Protein AF-A0A529GCJ4-F1 (afdb_monomer_lite)

Sequence (183 aa):
LLAVYTTIVRAVPELVLILLLYYAGTDLINQVLTAMGYQRVDISGLAAGIFVLGFVQGAYSTEVIRGAILSIPQGQIEAARAYGMPPSLLLRRITLPAMLPFAIPGLANLWLIATKDTALLAVVGFFELTLATRQAAGVTKAYLTFYVAAGALYLLLSLFSNLIIGRVEVWSRRGMPSVKEAR

Secondary structure (DSSP, 8-state):
-HHHHHHHHHHS-HHHHHHHHHHHHHHHHHHHHHHTTPPP----HHHHHHHHHHHHHHHHHHHHHHHHHHTS-HHHHHHHHHTT--HHHHIIIIIHHHHHHHHHHHHHHHHHHHHHHGGGGGGGT--SHHHHHHHHHHHH--HHHHHHHHHHHHHHHHHHHHHHHHHHHHHHGGGSPPGGG--

Foldseek 3Di:
DLVVLLVVLVVDDLLVQLVCCLVVVLVVVQVVCVVVVHHRDDDDLVNSLCVSLCSSLVSQLVVLLVVLLVPADVVQVVVCVVVVHDPVRCCVPPRVLSSCLSSLVSVLVSVLVSLVCSLSSVVVVDDDLNVVLVVVCVVVVVNVVSVVVSVVVSVVVNVVSVVVSVVSSVVSCPPPPDPVVVD

Radius of gyration: 21.59 Å; chains: 1; bounding box: 55×38×61 Å

pLDDT: mean 90.15, std 9.26, range [38.31, 97.25]

Structure (mmCIF, N/CA/C/O backbone):
data_AF-A0A529GCJ4-F1
#
_entry.id   AF-A0A529GCJ4-F1
#
loop_
_atom_site.group_PDB
_atom_site.id
_atom_site.type_symbol
_atom_site.label_atom_id
_atom_site.label_alt_id
_atom_site.label_comp_id
_atom_site.label_asym_id
_atom_site.label_entity_id
_atom_site.label_seq_id
_atom_site.pdbx_PDB_ins_code
_atom_site.Cartn_x
_atom_site.Cartn_y
_atom_site.Cartn_z
_atom_site.occupancy
_atom_site.B_iso_or_equiv
_atom_site.auth_seq_id
_atom_site.auth_comp_id
_atom_site.auth_asym_id
_atom_site.auth_atom_id
_atom_site.pdbx_PDB_model_num
ATOM 1 N N . LEU A 1 1 ? -10.246 -17.327 5.136 1.00 73.38 1 LEU A N 1
ATOM 2 C CA . LEU A 1 1 ? -9.950 -16.746 3.804 1.00 73.38 1 LEU A CA 1
ATOM 3 C C . LEU A 1 1 ? -9.063 -15.505 3.909 1.00 73.38 1 LEU A C 1
ATOM 5 O O . LEU A 1 1 ? -7.927 -15.594 3.476 1.00 73.38 1 LEU A O 1
ATOM 9 N N . LEU A 1 2 ? -9.495 -14.410 4.555 1.00 81.94 2 LEU A N 1
ATOM 10 C CA . LEU A 1 2 ? -8.675 -13.186 4.678 1.00 81.94 2 LEU A CA 1
ATOM 11 C C . LEU A 1 2 ? -7.325 -13.397 5.383 1.00 81.94 2 LEU A C 1
ATOM 13 O O . LEU A 1 2 ? -6.312 -12.955 4.866 1.00 81.94 2 LEU A O 1
ATOM 17 N N . ALA A 1 3 ? -7.291 -14.129 6.503 1.00 87.06 3 ALA A N 1
ATOM 18 C CA . ALA A 1 3 ? -6.032 -14.435 7.194 1.00 87.06 3 ALA A CA 1
ATOM 19 C C . ALA A 1 3 ? -5.079 -15.285 6.337 1.00 87.06 3 ALA A C 1
ATOM 21 O O . ALA A 1 3 ? -3.880 -15.065 6.337 1.00 87.06 3 ALA A O 1
ATOM 22 N N . VAL A 1 4 ? -5.615 -16.232 5.560 1.00 90.00 4 VAL A N 1
ATOM 23 C CA . VAL A 1 4 ? -4.807 -17.055 4.645 1.00 90.00 4 VAL A CA 1
ATOM 24 C C . VAL A 1 4 ? -4.198 -16.176 3.553 1.00 90.00 4 VAL A C 1
ATOM 26 O O . VAL A 1 4 ? -3.004 -16.259 3.294 1.00 90.00 4 VAL A O 1
ATOM 29 N N . TYR A 1 5 ? -5.001 -15.285 2.969 1.00 90.62 5 TYR A N 1
ATOM 30 C CA . TYR A 1 5 ? -4.545 -14.297 1.996 1.00 90.62 5 TYR A CA 1
ATOM 31 C C . TYR A 1 5 ? -3.436 -13.393 2.557 1.00 90.62 5 TYR A C 1
ATOM 33 O O . TYR A 1 5 ? -2.366 -13.312 1.954 1.00 90.62 5 TYR A O 1
ATOM 41 N N . THR A 1 6 ? -3.641 -12.767 3.723 1.00 92.12 6 THR A N 1
ATOM 42 C CA . THR A 1 6 ? -2.635 -11.865 4.303 1.00 92.12 6 THR A CA 1
ATOM 43 C C . THR A 1 6 ? -1.368 -12.605 4.716 1.00 92.12 6 THR A C 1
ATOM 45 O O . THR A 1 6 ? -0.273 -12.084 4.512 1.00 92.12 6 THR A O 1
ATOM 48 N N . THR A 1 7 ? -1.479 -13.829 5.240 1.00 91.62 7 THR A N 1
ATOM 49 C CA . THR A 1 7 ? -0.317 -14.659 5.581 1.00 91.62 7 THR A CA 1
ATOM 50 C C . THR A 1 7 ? 0.489 -15.045 4.347 1.00 91.62 7 THR A C 1
ATOM 52 O O . THR A 1 7 ? 1.703 -14.878 4.363 1.00 91.62 7 THR A O 1
ATOM 55 N N . ILE A 1 8 ? -0.155 -15.520 3.276 1.00 92.94 8 ILE A N 1
ATOM 56 C CA . ILE A 1 8 ? 0.552 -15.936 2.056 1.00 92.94 8 ILE A CA 1
ATOM 57 C C . ILE A 1 8 ? 1.267 -14.744 1.422 1.00 92.94 8 ILE A C 1
ATOM 59 O O . ILE A 1 8 ? 2.468 -14.820 1.174 1.00 92.94 8 ILE A O 1
ATOM 63 N N . VAL A 1 9 ? 0.556 -13.634 1.207 1.00 93.25 9 VAL A N 1
ATOM 64 C CA . VAL A 1 9 ? 1.125 -12.452 0.540 1.00 93.25 9 VAL A CA 1
ATOM 65 C C . VAL A 1 9 ? 2.333 -11.909 1.299 1.00 93.25 9 VAL A C 1
ATOM 67 O O . VAL A 1 9 ? 3.327 -11.555 0.681 1.00 93.25 9 VAL A O 1
ATOM 70 N N . ARG A 1 10 ? 2.281 -11.896 2.635 1.00 90.06 10 ARG A N 1
ATOM 71 C CA . ARG A 1 10 ? 3.380 -11.393 3.473 1.00 90.06 10 ARG A CA 1
ATOM 72 C C . ARG A 1 10 ? 4.531 -12.388 3.653 1.00 90.06 10 ARG A C 1
ATOM 74 O O . ARG A 1 10 ? 5.600 -11.977 4.096 1.00 90.06 10 ARG A O 1
ATOM 81 N N . ALA A 1 11 ? 4.308 -13.675 3.387 1.00 93.12 11 ALA A N 1
ATOM 82 C CA . ALA A 1 11 ? 5.321 -14.724 3.519 1.00 93.12 11 ALA A CA 1
ATOM 83 C C . ALA A 1 11 ? 6.141 -14.922 2.236 1.00 93.12 11 ALA A C 1
ATOM 85 O O . ALA A 1 11 ? 7.282 -15.378 2.300 1.00 93.12 11 ALA A O 1
ATOM 86 N N . VAL A 1 12 ? 5.565 -14.603 1.076 1.00 94.31 12 VAL A N 1
ATOM 87 C CA . VAL A 1 12 ? 6.232 -14.730 -0.223 1.00 94.31 12 VAL A CA 1
ATOM 88 C C . VAL A 1 12 ? 7.049 -13.463 -0.512 1.00 94.31 12 VAL A C 1
ATOM 90 O O . VAL A 1 12 ? 6.553 -12.362 -0.280 1.00 94.31 12 VAL A O 1
ATOM 93 N N . PRO A 1 13 ? 8.279 -13.576 -1.051 1.00 94.12 13 PRO A N 1
ATOM 94 C CA . PRO A 1 13 ? 9.040 -12.412 -1.491 1.00 94.12 13 PRO A CA 1
ATOM 95 C C . PRO A 1 13 ? 8.263 -11.574 -2.508 1.00 94.12 13 PRO A C 1
ATOM 97 O O . PRO A 1 13 ? 7.749 -12.099 -3.496 1.00 94.12 13 PRO A O 1
ATOM 100 N N . GLU A 1 14 ? 8.236 -10.261 -2.299 1.00 91.81 14 GLU A N 1
ATOM 101 C CA . GLU A 1 14 ? 7.376 -9.356 -3.064 1.00 91.81 14 GLU A CA 1
ATOM 102 C C . GLU A 1 14 ? 7.666 -9.379 -4.565 1.00 91.81 14 GLU A C 1
ATOM 104 O O . GLU A 1 14 ? 6.743 -9.503 -5.363 1.00 91.81 14 GLU A O 1
ATOM 109 N N . LEU A 1 15 ? 8.942 -9.386 -4.965 1.00 92.62 15 LEU A N 1
ATOM 110 C CA . LEU A 1 15 ? 9.312 -9.510 -6.376 1.00 92.62 15 LEU A CA 1
ATOM 111 C C . LEU A 1 15 ? 8.751 -10.795 -7.006 1.00 92.62 15 LEU A C 1
ATOM 113 O O . LEU A 1 15 ? 8.215 -10.754 -8.108 1.00 92.62 15 LEU A O 1
ATOM 117 N N . VAL A 1 16 ? 8.846 -11.935 -6.311 1.00 93.56 16 VAL A N 1
ATOM 118 C CA . VAL A 1 16 ? 8.326 -13.219 -6.814 1.00 93.56 16 VAL A CA 1
ATOM 119 C C . VAL A 1 16 ? 6.813 -13.144 -6.978 1.00 93.56 16 VAL A C 1
ATOM 121 O O . VAL A 1 16 ? 6.279 -13.580 -7.997 1.00 93.56 16 VAL A O 1
ATOM 124 N N . LEU A 1 17 ? 6.130 -12.552 -5.999 1.00 92.88 17 LEU A N 1
ATOM 125 C CA . LEU A 1 17 ? 4.687 -12.380 -6.030 1.00 92.88 17 LEU A CA 1
ATOM 126 C C . LEU A 1 17 ? 4.252 -11.447 -7.168 1.00 92.88 17 LEU A C 1
ATOM 128 O O . LEU A 1 17 ? 3.295 -11.762 -7.870 1.00 92.88 17 LEU A O 1
ATOM 132 N N . ILE A 1 18 ? 4.983 -10.355 -7.403 1.00 92.06 18 ILE A N 1
ATOM 133 C CA . ILE A 1 18 ? 4.746 -9.430 -8.516 1.00 92.06 18 ILE A CA 1
ATOM 134 C C . ILE A 1 18 ? 4.873 -10.154 -9.857 1.00 92.06 18 ILE A C 1
ATOM 136 O O . ILE A 1 18 ? 3.971 -10.053 -10.685 1.00 92.06 18 ILE A O 1
ATOM 140 N N . LEU A 1 19 ? 5.955 -10.912 -10.067 1.00 91.88 19 LEU A N 1
ATOM 141 C CA . LEU A 1 19 ? 6.158 -11.667 -11.307 1.00 91.88 19 LEU A CA 1
ATOM 142 C C . LEU A 1 19 ? 5.047 -12.701 -11.517 1.00 91.88 19 LEU A C 1
ATOM 144 O O . LEU A 1 19 ? 4.491 -12.797 -12.611 1.00 91.88 19 LEU A O 1
ATOM 148 N N . LEU A 1 20 ? 4.694 -13.446 -10.466 1.00 92.75 20 LEU A N 1
ATOM 149 C CA . LEU A 1 20 ? 3.639 -14.452 -10.527 1.00 92.75 20 LEU A CA 1
ATOM 150 C C . LEU A 1 20 ? 2.292 -13.808 -10.860 1.00 92.75 20 LEU A C 1
ATOM 152 O O . LEU A 1 20 ? 1.629 -14.240 -11.795 1.00 92.75 20 LEU A O 1
ATOM 156 N N . LEU A 1 21 ? 1.891 -12.760 -10.142 1.00 91.81 21 LEU A N 1
ATOM 157 C CA . LEU A 1 21 ? 0.604 -12.103 -10.370 1.00 91.81 21 LEU A CA 1
ATOM 158 C C . LEU A 1 21 ? 0.550 -11.396 -11.728 1.00 91.81 21 LEU A C 1
ATOM 160 O O . LEU A 1 21 ? -0.498 -11.405 -12.366 1.00 91.81 21 LEU A O 1
ATOM 164 N N . TYR A 1 22 ? 1.661 -10.827 -12.197 1.00 89.88 22 TYR A N 1
ATOM 165 C CA . TYR A 1 22 ? 1.714 -10.182 -13.505 1.00 89.88 22 TYR A CA 1
ATOM 166 C C . TYR A 1 22 ? 1.566 -11.203 -14.640 1.00 89.88 22 TYR A C 1
ATOM 168 O O . TYR A 1 22 ? 0.673 -11.066 -15.473 1.00 89.88 22 TYR A O 1
ATOM 176 N N . TYR A 1 23 ? 2.388 -12.255 -14.667 1.00 88.56 23 TYR A N 1
ATOM 177 C CA . TYR A 1 23 ? 2.370 -13.229 -15.766 1.00 88.56 23 TYR A CA 1
ATOM 178 C C . TYR A 1 23 ? 1.253 -14.267 -15.624 1.00 88.56 23 TYR A C 1
ATOM 180 O O . TYR A 1 23 ? 0.484 -14.476 -16.558 1.00 88.56 23 TYR A O 1
ATOM 188 N N . ALA A 1 24 ? 1.123 -14.905 -14.459 1.00 88.50 24 ALA A N 1
ATOM 189 C CA . ALA A 1 24 ? 0.101 -15.929 -14.252 1.00 88.50 24 ALA A CA 1
ATOM 190 C C . ALA A 1 24 ? -1.294 -15.317 -14.080 1.00 88.50 24 ALA A C 1
ATOM 192 O O . ALA A 1 24 ? -2.275 -15.922 -14.497 1.00 88.50 24 ALA A O 1
ATOM 193 N N . GLY A 1 25 ? -1.407 -14.117 -13.498 1.00 86.44 25 GLY A N 1
ATOM 194 C CA . GLY A 1 25 ? -2.699 -13.442 -13.358 1.00 86.44 25 GLY A CA 1
ATOM 195 C C . GLY A 1 25 ? -3.284 -13.012 -14.702 1.00 86.44 25 GLY A C 1
ATOM 196 O O . GLY A 1 25 ? -4.464 -13.248 -14.953 1.00 86.44 25 GLY A O 1
ATOM 197 N N . THR A 1 26 ? -2.470 -12.438 -15.594 1.00 86.25 26 THR A N 1
ATOM 198 C CA . THR A 1 26 ? -2.929 -12.056 -16.942 1.00 86.25 26 THR A CA 1
ATOM 199 C C . THR A 1 26 ? -3.292 -13.270 -17.797 1.00 86.25 26 THR A C 1
ATOM 201 O O . THR A 1 26 ? -4.303 -13.239 -18.504 1.00 86.25 26 THR A O 1
ATOM 204 N N . ASP A 1 27 ? -2.526 -14.359 -17.696 1.00 88.25 27 ASP A N 1
ATOM 205 C CA . ASP A 1 27 ? -2.843 -15.619 -18.372 1.00 88.25 27 ASP A CA 1
ATOM 206 C C . ASP A 1 27 ? -4.130 -16.251 -17.822 1.00 88.25 27 ASP A C 1
ATOM 208 O O . ASP A 1 27 ? -5.027 -16.585 -18.594 1.00 88.25 27 ASP A O 1
ATOM 212 N N . LEU A 1 28 ? -4.296 -16.316 -16.496 1.00 88.62 28 LEU A N 1
ATOM 213 C CA . LEU A 1 28 ? -5.502 -16.853 -15.860 1.00 88.62 28 LEU A CA 1
ATOM 214 C C . LEU A 1 28 ? -6.761 -16.080 -16.274 1.00 88.62 28 LEU A C 1
ATOM 216 O O . LEU A 1 28 ? -7.778 -16.695 -16.593 1.00 88.62 28 LEU A O 1
ATOM 220 N N . ILE A 1 29 ? -6.698 -14.744 -16.313 1.00 87.94 29 ILE A N 1
ATOM 221 C CA . ILE A 1 29 ? -7.814 -13.913 -16.791 1.00 87.94 29 ILE A CA 1
ATOM 222 C C . ILE A 1 29 ? -8.163 -14.285 -18.234 1.00 87.94 29 ILE A C 1
ATOM 224 O O . ILE A 1 29 ? -9.331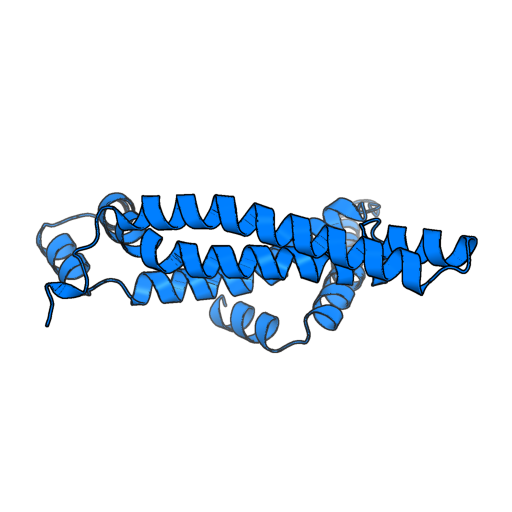 -14.512 -18.547 1.00 87.94 29 ILE A O 1
ATOM 228 N N . ASN A 1 30 ? -7.163 -14.409 -19.107 1.00 89.69 30 ASN A N 1
ATOM 229 C CA . ASN A 1 30 ? -7.380 -14.796 -20.498 1.00 89.69 30 ASN A CA 1
ATOM 230 C C . ASN A 1 30 ? -7.927 -16.223 -20.646 1.00 89.69 30 ASN A C 1
ATOM 232 O O . ASN A 1 30 ? -8.780 -16.455 -21.506 1.00 89.69 30 ASN A O 1
ATOM 236 N N . GLN A 1 31 ? -7.495 -17.170 -19.811 1.00 90.00 31 GLN A N 1
ATOM 237 C CA . GLN A 1 31 ? -8.043 -18.528 -19.786 1.00 90.00 31 GLN A CA 1
ATOM 238 C C . GLN A 1 31 ? -9.521 -18.527 -19.383 1.00 90.00 31 GLN A C 1
ATOM 240 O O . GLN A 1 31 ? -10.333 -19.157 -20.059 1.00 90.00 31 GLN A O 1
ATOM 245 N N . VAL A 1 32 ? -9.887 -17.781 -18.335 1.00 89.94 32 VAL A N 1
ATOM 246 C CA . VAL A 1 32 ? -11.283 -17.644 -17.890 1.00 89.94 32 VAL A CA 1
ATOM 247 C C . VAL A 1 32 ? -12.137 -16.986 -18.974 1.00 89.94 32 VAL A C 1
ATOM 249 O O . VAL A 1 32 ? -13.206 -17.497 -19.299 1.00 89.94 32 VAL A O 1
ATOM 252 N N . LEU A 1 33 ? -11.651 -15.905 -19.590 1.00 90.19 33 LEU A N 1
ATOM 253 C CA . LEU A 1 33 ? -12.339 -15.240 -20.699 1.00 90.19 33 LEU A CA 1
ATOM 254 C C . LEU A 1 33 ? -12.562 -16.196 -21.877 1.00 90.19 33 LEU A C 1
ATOM 256 O O . LEU A 1 33 ? -13.678 -16.287 -22.385 1.00 90.19 33 LEU A O 1
ATOM 260 N N . THR A 1 34 ? -11.537 -16.966 -22.248 1.00 91.25 34 THR A N 1
ATOM 261 C CA . THR A 1 34 ? -11.625 -17.956 -23.333 1.00 91.25 34 THR A CA 1
ATOM 262 C C . THR A 1 34 ? -12.614 -19.075 -22.993 1.00 91.25 34 THR A C 1
ATOM 264 O O . THR A 1 34 ? -13.419 -19.458 -23.839 1.00 91.25 34 THR A O 1
ATOM 267 N N . ALA A 1 35 ? -12.614 -19.568 -21.750 1.00 91.31 35 ALA A N 1
ATOM 268 C CA . ALA A 1 35 ? -13.565 -20.578 -21.281 1.00 91.31 35 ALA A CA 1
ATOM 269 C C . ALA A 1 35 ? -15.019 -20.072 -21.294 1.00 91.31 35 ALA A C 1
ATOM 271 O O . ALA A 1 35 ? -15.948 -20.851 -21.494 1.00 91.31 35 ALA A O 1
ATOM 272 N N . MET A 1 36 ? -15.214 -18.763 -21.127 1.00 91.62 36 MET A N 1
ATOM 273 C CA . MET A 1 36 ? -16.508 -18.088 -21.248 1.00 91.62 36 MET A CA 1
ATOM 274 C C . MET A 1 36 ? -16.870 -17.710 -22.699 1.00 91.62 36 MET A C 1
ATOM 276 O O . MET A 1 36 ? -17.912 -17.097 -22.920 1.00 91.62 36 MET A O 1
ATOM 280 N N . GLY A 1 37 ? -16.040 -18.070 -23.685 1.00 90.31 37 GLY A N 1
ATOM 281 C CA . GLY A 1 37 ? -16.277 -17.813 -25.110 1.00 90.31 37 GLY A CA 1
ATOM 282 C C . GLY A 1 37 ? -15.823 -16.436 -25.610 1.00 90.31 37 GLY A C 1
ATOM 283 O O . GLY A 1 37 ? -16.102 -16.089 -26.756 1.00 90.31 37 GLY A O 1
ATOM 284 N N . TYR A 1 38 ? -15.122 -15.651 -24.788 1.00 90.00 38 TYR A N 1
ATOM 285 C CA . TYR A 1 38 ? -14.549 -14.366 -25.192 1.00 90.00 38 TYR A CA 1
ATOM 286 C C . TYR A 1 38 ? -13.170 -14.542 -25.837 1.00 90.00 38 TYR A C 1
ATOM 288 O O . TYR A 1 38 ? -12.430 -15.480 -25.543 1.00 90.00 38 TYR A O 1
ATOM 296 N N . GLN A 1 39 ? -12.802 -13.609 -26.717 1.00 86.50 39 GLN A N 1
ATOM 297 C CA . GLN A 1 39 ? -11.449 -13.551 -27.265 1.00 86.50 39 GLN A CA 1
ATOM 298 C C . GLN A 1 39 ? -10.450 -13.076 -26.206 1.00 86.50 39 GLN A C 1
ATOM 300 O O . GLN A 1 39 ? -10.806 -12.372 -25.260 1.00 86.50 39 GLN A O 1
ATOM 305 N N . ARG A 1 40 ? -9.183 -13.457 -26.390 1.00 86.00 40 ARG A N 1
ATOM 306 C CA . ARG A 1 40 ? -8.088 -12.986 -25.540 1.00 86.00 40 ARG A CA 1
ATOM 307 C C . ARG A 1 40 ? -7.993 -11.467 -25.603 1.00 86.00 40 ARG A C 1
ATOM 309 O O . ARG A 1 40 ? -8.078 -10.880 -26.681 1.00 86.00 40 ARG A O 1
ATOM 316 N N . VAL A 1 41 ? -7.781 -10.863 -24.445 1.00 83.81 41 VAL A N 1
ATOM 317 C CA . VAL A 1 41 ? -7.625 -9.421 -24.289 1.00 83.81 41 VAL A CA 1
ATOM 318 C C . VAL A 1 41 ? -6.179 -9.137 -23.921 1.00 83.81 41 VAL A C 1
ATOM 320 O O . VAL A 1 41 ? -5.615 -9.767 -23.022 1.00 83.81 41 VAL A O 1
ATOM 323 N N . ASP A 1 42 ? -5.587 -8.172 -24.617 1.00 82.81 42 ASP A N 1
ATOM 324 C CA . ASP A 1 42 ? -4.292 -7.628 -24.235 1.00 82.81 42 ASP A CA 1
ATOM 325 C C . ASP A 1 42 ? -4.486 -6.704 -23.025 1.00 82.81 42 ASP A C 1
ATOM 327 O O . ASP A 1 42 ? -5.111 -5.641 -23.111 1.00 82.81 42 ASP A O 1
ATOM 331 N N . ILE A 1 43 ? -4.038 -7.162 -21.856 1.00 83.12 43 ILE A N 1
ATOM 332 C CA . ILE A 1 43 ? -4.173 -6.415 -20.607 1.00 83.12 43 ILE A CA 1
ATOM 333 C C . ILE A 1 43 ? -3.044 -5.395 -20.564 1.00 83.12 43 ILE A C 1
ATOM 335 O O . ILE A 1 43 ? -1.869 -5.755 -20.560 1.00 83.12 43 ILE A O 1
ATOM 339 N N . SER A 1 44 ? -3.396 -4.111 -20.479 1.00 86.50 44 SER A N 1
ATOM 340 C CA . SER A 1 44 ? -2.388 -3.055 -20.430 1.00 86.50 44 SER A CA 1
ATOM 341 C C . SER A 1 44 ? -1.438 -3.255 -19.243 1.00 86.50 44 SER A C 1
ATOM 343 O O . SER A 1 44 ? -1.870 -3.499 -18.112 1.00 86.50 44 SER A O 1
ATOM 345 N N . GLY A 1 45 ? -0.132 -3.098 -19.483 1.00 84.31 45 GLY A N 1
ATOM 346 C CA . GLY A 1 45 ? 0.883 -3.238 -18.432 1.00 84.31 45 GLY A CA 1
ATOM 347 C C . GLY A 1 45 ? 0.654 -2.293 -17.246 1.00 84.31 45 GLY A C 1
ATOM 348 O O . GLY A 1 45 ? 0.974 -2.634 -16.111 1.00 84.31 45 GLY A O 1
ATOM 349 N N . LEU A 1 46 ? 0.019 -1.138 -17.483 1.00 86.19 46 LEU A N 1
ATOM 350 C CA . LEU A 1 46 ? -0.403 -0.206 -16.437 1.00 86.19 46 LEU A CA 1
ATOM 351 C C . LEU A 1 46 ? -1.536 -0.768 -15.575 1.00 86.19 46 LEU A C 1
ATOM 353 O O . LEU A 1 46 ? -1.433 -0.726 -14.351 1.00 86.19 46 LEU A O 1
ATOM 357 N N . ALA A 1 47 ? -2.593 -1.316 -16.181 1.00 88.12 47 ALA A N 1
ATOM 358 C CA . ALA A 1 47 ? -3.680 -1.927 -15.419 1.00 88.12 47 ALA A CA 1
ATOM 359 C C . ALA A 1 47 ? -3.182 -3.144 -14.626 1.00 88.12 47 ALA A C 1
ATOM 361 O O . ALA A 1 47 ? -3.514 -3.284 -13.449 1.00 88.12 47 ALA A O 1
ATOM 362 N N . ALA A 1 48 ? -2.333 -3.973 -15.241 1.00 88.62 48 ALA A N 1
ATOM 363 C CA . ALA A 1 48 ? -1.704 -5.107 -14.576 1.00 88.62 48 ALA A CA 1
ATOM 364 C C . ALA A 1 48 ? -0.818 -4.657 -13.401 1.00 88.62 48 ALA A C 1
ATOM 366 O O . ALA A 1 48 ? -0.970 -5.174 -12.298 1.00 88.62 48 ALA A O 1
ATOM 367 N N . GLY A 1 49 ? 0.042 -3.651 -13.590 1.00 89.50 49 GLY A N 1
ATOM 368 C CA . GLY A 1 49 ? 0.891 -3.107 -12.525 1.00 89.50 49 GLY A CA 1
ATOM 369 C C . GLY A 1 49 ? 0.091 -2.547 -11.344 1.00 89.50 49 GLY A C 1
ATOM 370 O O . GLY A 1 49 ? 0.391 -2.870 -10.193 1.00 89.50 49 GLY A O 1
ATOM 371 N N . ILE A 1 50 ? -0.971 -1.778 -11.615 1.00 90.62 50 ILE A N 1
ATOM 372 C CA . ILE A 1 50 ? -1.876 -1.257 -10.576 1.00 90.62 50 ILE A CA 1
ATOM 373 C C . ILE A 1 50 ? -2.569 -2.400 -9.832 1.00 90.62 50 ILE A C 1
ATOM 375 O O . ILE A 1 50 ? -2.647 -2.366 -8.606 1.00 90.62 50 ILE A O 1
ATOM 379 N N . PHE A 1 51 ? -3.064 -3.412 -10.548 1.00 91.50 51 PHE A N 1
ATOM 380 C CA . PHE A 1 51 ? -3.736 -4.552 -9.929 1.00 91.50 51 PHE A CA 1
ATOM 381 C C . PHE A 1 51 ? -2.787 -5.351 -9.033 1.00 91.50 51 PHE A C 1
ATOM 383 O O . PHE A 1 51 ? -3.127 -5.645 -7.890 1.00 91.50 51 PHE A O 1
ATOM 390 N N . VAL A 1 52 ? -1.589 -5.662 -9.530 1.00 92.38 52 VAL A N 1
ATOM 391 C CA . VAL A 1 52 ? -0.574 -6.421 -8.796 1.00 92.38 52 VAL A CA 1
ATOM 392 C C . VAL A 1 52 ? -0.174 -5.682 -7.521 1.00 92.38 52 VAL A C 1
ATOM 394 O O . VAL A 1 52 ? -0.288 -6.247 -6.433 1.00 92.38 52 VAL A O 1
ATOM 397 N N . LEU A 1 53 ? 0.221 -4.409 -7.625 1.00 92.88 53 LEU A N 1
ATOM 398 C CA . LEU A 1 53 ? 0.582 -3.615 -6.449 1.00 92.88 53 LEU A CA 1
ATOM 399 C C . LEU A 1 53 ? -0.608 -3.434 -5.505 1.00 92.88 53 LEU A C 1
ATOM 401 O O . LEU A 1 53 ? -0.451 -3.572 -4.296 1.00 92.88 53 LEU A O 1
ATOM 405 N N . GLY A 1 54 ? -1.806 -3.176 -6.033 1.00 94.12 54 GLY A N 1
ATOM 406 C CA . GLY A 1 54 ? -3.022 -3.029 -5.234 1.00 94.12 54 GLY A CA 1
ATOM 407 C C . GLY A 1 54 ? -3.379 -4.298 -4.459 1.00 94.12 54 GLY A C 1
ATOM 408 O O . GLY A 1 54 ? -3.769 -4.215 -3.295 1.00 94.12 54 GLY A O 1
ATOM 409 N N . PHE A 1 55 ? -3.191 -5.471 -5.064 1.00 94.44 55 PHE A N 1
ATOM 410 C CA . PHE A 1 55 ? -3.373 -6.757 -4.400 1.00 94.44 55 PHE A CA 1
ATOM 411 C C . PHE A 1 55 ? -2.342 -6.942 -3.283 1.00 94.44 55 PHE A C 1
ATOM 413 O O . PHE A 1 55 ? -2.718 -7.148 -2.132 1.00 94.44 55 PHE A O 1
ATOM 420 N N . VAL A 1 56 ? -1.048 -6.781 -3.572 1.00 93.88 56 VAL A N 1
ATOM 421 C CA . VAL A 1 56 ? 0.002 -6.941 -2.552 1.00 93.88 56 VAL A CA 1
ATOM 422 C C . VAL A 1 56 ? -0.205 -5.960 -1.393 1.00 93.88 56 VAL A C 1
ATOM 424 O O . VAL A 1 56 ? -0.353 -6.370 -0.239 1.00 93.88 56 VAL A O 1
ATOM 427 N N . GLN A 1 57 ? -0.329 -4.667 -1.692 1.00 95.38 57 GLN A N 1
ATOM 428 C CA . GLN A 1 57 ? -0.504 -3.614 -0.689 1.00 95.38 57 GLN A CA 1
ATOM 429 C C . GLN A 1 57 ? -1.841 -3.714 0.055 1.00 95.38 57 GLN A C 1
ATOM 431 O O . GLN A 1 57 ? -1.934 -3.325 1.223 1.00 95.38 57 GLN A O 1
ATOM 436 N N . GLY A 1 58 ? -2.872 -4.286 -0.569 1.00 95.25 58 GLY A N 1
ATOM 437 C CA . GLY A 1 58 ? -4.150 -4.580 0.073 1.00 95.25 58 GLY A CA 1
ATOM 438 C C . GLY A 1 58 ? -4.012 -5.575 1.228 1.00 95.25 58 GLY A C 1
ATOM 439 O O . GLY A 1 58 ? -4.655 -5.403 2.270 1.00 95.25 58 GLY A O 1
ATOM 440 N N . ALA A 1 59 ? -3.142 -6.581 1.100 1.00 95.12 59 ALA A N 1
ATOM 441 C CA . ALA A 1 59 ? -2.858 -7.519 2.187 1.00 95.12 59 ALA A CA 1
ATOM 442 C C . ALA A 1 59 ? -2.187 -6.825 3.382 1.00 95.12 59 ALA A C 1
ATOM 444 O O . ALA A 1 59 ? -2.624 -6.993 4.523 1.00 95.12 59 ALA A O 1
AT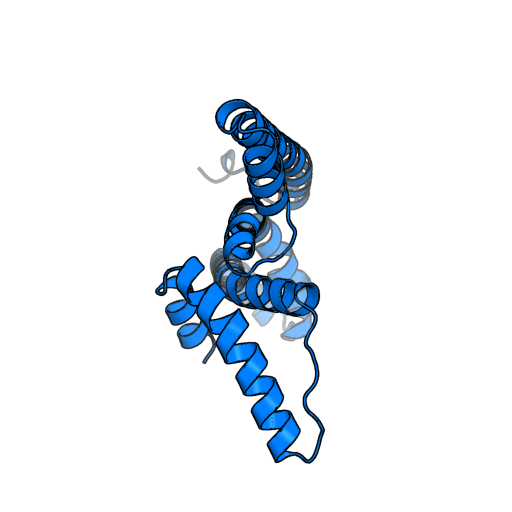OM 445 N N . TYR A 1 60 ? -1.166 -6.002 3.125 1.00 95.31 60 TYR A N 1
ATOM 446 C CA . TYR A 1 60 ? -0.477 -5.244 4.173 1.00 95.31 60 TYR A CA 1
ATOM 447 C C . TYR A 1 60 ? -1.408 -4.227 4.844 1.00 95.31 60 TYR A C 1
ATOM 449 O O . TYR A 1 60 ? -1.448 -4.132 6.072 1.00 95.31 60 TYR A O 1
ATOM 457 N N . SER A 1 61 ? -2.220 -3.527 4.052 1.00 96.44 61 SER A N 1
ATOM 458 C CA . SER A 1 61 ? -3.186 -2.542 4.543 1.00 96.44 61 SER A CA 1
ATOM 459 C C . SER A 1 61 ? -4.268 -3.188 5.411 1.00 96.44 61 SER A C 1
ATOM 461 O O . SER A 1 61 ? -4.656 -2.619 6.430 1.00 96.44 61 SER A O 1
ATOM 463 N N . THR A 1 62 ? -4.705 -4.406 5.075 1.00 95.62 62 THR A N 1
ATOM 464 C CA . THR A 1 62 ? -5.648 -5.179 5.900 1.00 95.62 62 THR A CA 1
ATOM 465 C C . THR A 1 62 ? -5.086 -5.440 7.297 1.00 95.62 62 THR A C 1
ATOM 467 O O . THR A 1 62 ? -5.799 -5.273 8.285 1.00 95.62 62 THR A O 1
ATOM 470 N N . GLU A 1 63 ? -3.808 -5.803 7.410 1.00 95.19 63 GLU A N 1
ATOM 471 C CA . GLU A 1 63 ? -3.167 -6.062 8.706 1.00 95.19 63 GLU A CA 1
ATOM 472 C C . GLU A 1 63 ? -2.930 -4.777 9.508 1.00 95.19 63 GLU A C 1
ATOM 474 O O . GLU A 1 63 ? -3.124 -4.777 10.723 1.00 95.19 63 GLU A O 1
ATOM 479 N N . VAL A 1 64 ? -2.601 -3.665 8.843 1.00 96.31 64 VAL A N 1
ATOM 480 C CA . VAL A 1 64 ? -2.511 -2.349 9.499 1.00 96.31 64 VAL A CA 1
ATOM 481 C C . VAL A 1 64 ? -3.866 -1.923 10.060 1.00 96.31 64 VAL A C 1
ATOM 483 O O . VAL A 1 64 ? -3.956 -1.546 11.228 1.00 96.31 64 VAL A O 1
ATOM 486 N N . ILE A 1 65 ? -4.934 -2.022 9.265 1.00 95.38 65 ILE A N 1
ATOM 487 C CA . ILE A 1 65 ? -6.293 -1.673 9.701 1.00 95.38 65 ILE A CA 1
ATOM 488 C C . ILE A 1 65 ? -6.746 -2.604 10.828 1.00 95.38 65 ILE A C 1
ATOM 490 O O . ILE A 1 65 ? -7.290 -2.141 11.829 1.00 95.38 65 ILE A O 1
ATOM 494 N N . ARG A 1 66 ? -6.483 -3.910 10.713 1.00 94.12 66 ARG A N 1
ATOM 495 C CA . ARG A 1 66 ? -6.781 -4.885 11.768 1.00 94.12 66 ARG A CA 1
ATOM 496 C C . ARG A 1 66 ? -6.054 -4.538 13.066 1.00 94.12 66 ARG A C 1
ATOM 498 O O . ARG A 1 66 ? -6.690 -4.515 14.117 1.00 94.12 66 ARG A O 1
ATOM 505 N N . GLY A 1 67 ? -4.757 -4.241 12.997 1.00 93.88 67 GLY A N 1
ATOM 506 C CA . GLY A 1 67 ? -3.970 -3.804 14.149 1.00 93.88 67 GLY A CA 1
ATOM 507 C C . GLY A 1 67 ? -4.526 -2.523 14.771 1.00 93.88 67 GLY A C 1
ATOM 508 O O . GLY A 1 67 ? -4.677 -2.445 15.985 1.00 93.88 67 GLY A O 1
ATOM 509 N N . ALA A 1 68 ? -4.927 -1.555 13.946 1.00 94.50 68 ALA A N 1
ATOM 510 C CA . ALA A 1 68 ? -5.522 -0.305 14.407 1.00 94.50 68 ALA A CA 1
ATOM 511 C C . ALA A 1 68 ? -6.876 -0.495 15.109 1.00 94.50 68 ALA A C 1
ATOM 513 O O . ALA A 1 68 ? -7.127 0.149 16.124 1.00 94.50 68 ALA A O 1
ATOM 514 N N . ILE A 1 69 ? -7.731 -1.391 14.605 1.00 93.44 69 ILE A N 1
ATOM 515 C CA . ILE A 1 69 ? -9.012 -1.729 15.245 1.00 93.44 69 ILE A CA 1
ATOM 516 C C . ILE A 1 69 ? -8.776 -2.408 16.601 1.00 93.44 69 ILE A C 1
ATOM 518 O O . ILE A 1 69 ? -9.477 -2.103 17.564 1.00 93.44 69 ILE A O 1
ATOM 522 N N . LEU A 1 70 ? -7.788 -3.304 16.696 1.00 92.56 70 LEU A N 1
ATOM 523 C CA . LEU A 1 70 ? -7.450 -3.994 17.948 1.00 92.56 70 LEU A CA 1
ATOM 524 C C . LEU A 1 70 ? -6.867 -3.056 19.016 1.00 92.56 70 LEU A C 1
ATOM 526 O O . LEU A 1 70 ? -6.999 -3.345 20.202 1.00 92.56 70 LEU A O 1
ATOM 530 N N . SER A 1 71 ? -6.273 -1.931 18.612 1.00 91.81 71 SER A N 1
ATOM 531 C CA . SER A 1 71 ? -5.754 -0.898 19.520 1.00 91.81 71 SER A CA 1
ATOM 532 C C . SER A 1 71 ? -6.841 -0.031 20.167 1.00 91.81 71 SER A C 1
ATOM 534 O O . SER A 1 71 ? -6.539 0.763 21.058 1.00 91.81 71 SER A O 1
ATOM 536 N N . ILE A 1 72 ? -8.102 -0.149 19.739 1.00 91.06 72 ILE A N 1
ATOM 537 C CA . ILE A 1 72 ? -9.212 0.604 20.332 1.00 91.06 72 ILE A CA 1
ATOM 538 C C . ILE A 1 72 ? -9.523 0.037 21.729 1.00 91.06 72 ILE A C 1
ATOM 540 O O . ILE A 1 72 ? -9.710 -1.177 21.863 1.00 91.06 72 ILE A O 1
ATOM 544 N N . PRO A 1 73 ? -9.653 0.882 22.772 1.00 90.06 73 PRO A N 1
ATOM 545 C CA . PRO A 1 73 ? -10.069 0.429 24.095 1.00 90.06 73 PRO A CA 1
ATOM 546 C C . PRO A 1 73 ? -11.424 -0.291 24.051 1.00 90.06 73 PRO A C 1
ATOM 548 O O . PRO A 1 73 ? -12.429 0.288 23.633 1.00 90.06 73 PRO A O 1
ATOM 551 N N . GLN A 1 74 ? -11.471 -1.536 24.538 1.00 89.75 74 GLN A N 1
ATOM 552 C CA . GLN A 1 74 ? -12.686 -2.367 24.490 1.00 89.75 74 GLN A CA 1
ATOM 553 C C . GLN A 1 74 ? -13.877 -1.717 25.207 1.00 89.75 74 GLN A C 1
ATOM 555 O O . GLN A 1 74 ? -15.000 -1.794 24.714 1.00 89.75 74 GLN A O 1
ATOM 560 N N . GLY A 1 75 ? -13.627 -0.967 26.287 1.00 91.25 75 GLY A N 1
ATOM 561 C CA . GLY A 1 75 ? -14.669 -0.253 27.028 1.00 91.25 75 GLY A CA 1
ATOM 562 C C . GLY A 1 75 ? -15.485 0.731 26.176 1.00 91.25 75 GLY A C 1
ATOM 563 O O . GLY A 1 75 ? -16.678 0.892 26.417 1.00 91.25 75 GLY A O 1
ATOM 564 N N . GLN A 1 76 ? -14.903 1.339 25.131 1.00 89.50 76 GLN A N 1
ATOM 565 C CA . GLN A 1 76 ? -15.661 2.210 24.216 1.00 89.50 76 GLN A CA 1
ATOM 566 C C . GLN A 1 76 ? -16.663 1.416 23.369 1.00 89.50 76 GLN A C 1
ATOM 568 O O . GLN A 1 76 ? -17.779 1.874 23.121 1.00 89.50 76 GLN A O 1
ATOM 573 N N . ILE A 1 77 ? -16.273 0.216 22.935 1.00 91.81 77 ILE A N 1
ATOM 574 C CA . ILE A 1 77 ? -17.112 -0.677 22.131 1.00 91.81 77 ILE A CA 1
ATOM 575 C C . ILE A 1 77 ? -18.212 -1.288 23.008 1.00 91.81 77 ILE A C 1
ATOM 577 O O . ILE A 1 77 ? -19.368 -1.355 22.587 1.00 91.81 77 ILE A O 1
ATOM 581 N N . GLU A 1 78 ? -17.878 -1.700 24.230 1.00 92.88 78 GLU A N 1
ATOM 582 C CA . GLU A 1 78 ? -18.831 -2.240 25.204 1.00 92.88 78 GLU A CA 1
ATOM 583 C C . GLU A 1 78 ? -19.866 -1.192 25.631 1.00 92.88 78 GLU A C 1
ATOM 585 O O . GLU A 1 78 ? -21.064 -1.475 25.587 1.00 92.88 78 GLU A O 1
ATOM 590 N N . ALA A 1 79 ? -19.441 0.039 25.934 1.00 93.19 79 ALA A N 1
ATOM 591 C CA . ALA A 1 79 ? -20.345 1.140 26.271 1.00 93.19 79 ALA A CA 1
ATOM 592 C C . ALA A 1 79 ? -21.315 1.467 25.123 1.00 93.19 79 ALA A C 1
ATOM 594 O O . ALA A 1 79 ? -22.511 1.651 25.345 1.00 93.19 79 ALA A O 1
ATOM 595 N N . ALA A 1 80 ? -20.825 1.479 23.880 1.00 92.69 80 ALA A N 1
ATOM 596 C CA . ALA A 1 80 ? -21.659 1.692 22.699 1.00 92.69 80 ALA A CA 1
ATOM 597 C C . ALA A 1 80 ? -22.743 0.621 22.534 1.00 92.69 80 ALA A C 1
ATOM 599 O O . ALA A 1 80 ? -23.891 0.931 22.207 1.00 92.69 80 ALA A O 1
ATOM 600 N N . ARG A 1 81 ? -22.376 -0.646 22.765 1.00 93.31 81 ARG A N 1
ATOM 601 C CA . ARG A 1 81 ? -23.310 -1.778 22.717 1.00 93.31 81 ARG A CA 1
ATOM 602 C C . ARG A 1 81 ? -24.328 -1.711 23.851 1.00 93.31 81 ARG A C 1
ATOM 604 O O . ARG A 1 81 ? -25.507 -1.928 23.595 1.00 93.31 81 ARG A O 1
ATOM 611 N N . ALA A 1 82 ? -23.900 -1.357 25.064 1.00 95.12 82 ALA A N 1
ATOM 612 C CA . ALA A 1 82 ? -24.791 -1.170 26.210 1.00 95.12 82 ALA A CA 1
ATOM 613 C C . ALA A 1 82 ? -25.813 -0.043 25.975 1.00 95.12 82 ALA A C 1
ATOM 615 O O . ALA A 1 82 ? -26.955 -0.143 26.411 1.00 95.12 82 ALA A O 1
ATOM 616 N N . TYR A 1 83 ? -25.432 0.987 25.215 1.00 93.81 83 TYR A N 1
ATOM 617 C CA . TYR A 1 83 ? -26.321 2.074 24.793 1.00 93.81 83 TYR A CA 1
ATOM 618 C C . TYR A 1 83 ? -27.247 1.701 23.614 1.00 93.81 83 TYR A C 1
ATOM 620 O O . TYR A 1 83 ? -27.955 2.552 23.079 1.00 93.81 83 TYR A O 1
ATOM 628 N N . GLY A 1 84 ? -27.239 0.441 23.165 1.00 95.12 84 GLY A N 1
ATOM 629 C CA . GLY A 1 84 ? -28.113 -0.048 22.097 1.00 95.12 84 GLY A CA 1
ATOM 630 C C . GLY A 1 84 ? -27.716 0.397 20.685 1.00 95.12 84 GLY A C 1
ATOM 631 O O . GLY A 1 84 ? -28.555 0.375 19.784 1.00 95.12 84 GLY A O 1
ATOM 632 N N . MET A 1 85 ? -26.462 0.812 20.450 1.00 96.12 85 MET A N 1
ATOM 633 C CA . MET A 1 85 ? -26.040 1.220 19.105 1.00 96.12 85 MET A CA 1
ATOM 634 C C . MET A 1 85 ? -26.009 0.027 18.133 1.00 96.12 85 MET A C 1
ATOM 636 O O . MET A 1 85 ? -25.325 -0.964 18.405 1.00 96.12 85 MET A O 1
ATOM 640 N N . PRO A 1 86 ? -26.656 0.124 16.953 1.00 95.81 86 PRO A N 1
ATOM 641 C CA . PRO A 1 86 ? -26.551 -0.913 15.934 1.00 95.81 86 PRO A CA 1
ATOM 642 C C . PRO A 1 86 ? -25.126 -0.969 15.345 1.00 95.81 86 PRO A C 1
ATOM 644 O O . PRO A 1 86 ? -24.427 0.052 15.326 1.00 95.81 86 PRO A O 1
ATOM 647 N N . PRO A 1 87 ? -24.687 -2.120 14.792 1.00 93.38 87 PRO A N 1
ATOM 648 C CA . PRO A 1 87 ? -23.310 -2.316 14.321 1.00 93.38 87 PRO A CA 1
ATOM 649 C C . PRO A 1 87 ? -22.815 -1.272 13.311 1.00 93.38 87 PRO A C 1
ATOM 651 O O . PRO A 1 87 ? -21.660 -0.856 13.364 1.00 93.38 87 PRO A O 1
ATOM 654 N N . SER A 1 88 ? -23.684 -0.804 12.412 1.00 95.12 88 SER A N 1
ATOM 655 C CA . SER A 1 88 ? -23.348 0.221 11.415 1.00 95.12 88 SER A CA 1
ATOM 656 C C . SER A 1 88 ? -23.106 1.599 12.040 1.00 95.12 88 SER A C 1
ATOM 658 O O . SER A 1 88 ? -22.195 2.320 11.626 1.00 95.12 88 SER A O 1
ATOM 660 N N . LEU A 1 89 ? -23.889 1.961 13.062 1.00 94.94 89 LEU A N 1
ATOM 661 C CA . LEU A 1 89 ? -23.724 3.213 13.797 1.00 94.94 89 LEU A CA 1
ATOM 662 C C . LEU A 1 89 ? -22.461 3.174 14.657 1.00 94.94 89 LEU A C 1
ATOM 664 O O . LEU A 1 89 ? -21.699 4.141 14.648 1.00 94.94 89 LEU A O 1
ATOM 668 N N . LEU A 1 90 ? -22.219 2.045 15.330 1.00 94.50 90 LEU A N 1
ATOM 669 C CA . LEU A 1 90 ? -21.007 1.795 16.108 1.00 94.50 90 LEU A CA 1
ATOM 670 C C . LEU A 1 90 ? -19.763 1.920 15.218 1.00 94.50 90 LEU A C 1
ATOM 672 O O . LEU A 1 90 ? -18.842 2.666 15.553 1.00 94.50 90 LEU A O 1
ATOM 676 N N . LEU A 1 91 ? -19.765 1.274 14.046 1.00 93.75 91 LEU A N 1
ATOM 677 C CA . LEU A 1 91 ? -18.668 1.371 13.083 1.00 93.75 91 LEU A CA 1
ATOM 678 C C . LEU A 1 91 ? -18.417 2.827 12.674 1.00 93.75 91 LEU A C 1
ATOM 680 O O . LEU A 1 91 ? -17.298 3.322 12.790 1.00 93.75 91 LEU A O 1
ATOM 684 N N . ARG A 1 92 ? -19.461 3.530 12.220 1.00 94.25 92 ARG A N 1
ATOM 685 C CA . ARG A 1 92 ? -19.330 4.885 11.668 1.00 94.25 92 ARG A CA 1
ATOM 686 C C . ARG A 1 92 ? -18.948 5.933 12.713 1.00 94.25 92 ARG A C 1
ATOM 688 O O . ARG A 1 92 ? -18.188 6.841 12.388 1.00 94.25 92 ARG A O 1
ATOM 695 N N . ARG A 1 93 ? -19.513 5.863 13.922 1.00 92.19 93 ARG A N 1
ATOM 696 C CA . ARG A 1 93 ? -19.343 6.908 14.946 1.00 92.19 93 ARG A CA 1
ATOM 697 C C . ARG A 1 93 ? -18.245 6.623 15.959 1.00 92.19 93 ARG A C 1
ATOM 699 O O . ARG A 1 93 ? -17.777 7.573 16.573 1.00 92.19 93 ARG A O 1
ATOM 706 N N . ILE A 1 94 ? -17.851 5.365 16.145 1.00 92.06 94 ILE A N 1
ATOM 707 C CA . ILE A 1 94 ? -16.912 4.981 17.205 1.00 92.06 94 ILE A CA 1
ATOM 708 C C . ILE A 1 94 ? -15.697 4.294 16.601 1.00 92.06 94 ILE A C 1
ATOM 710 O O . ILE A 1 94 ? -14.602 4.842 16.677 1.00 92.06 94 ILE A O 1
ATOM 714 N N . THR A 1 95 ? -15.869 3.150 15.936 1.00 92.31 95 THR A N 1
ATOM 715 C CA . THR A 1 95 ? -14.722 2.360 15.461 1.00 92.31 95 THR A CA 1
ATOM 716 C C . THR A 1 95 ? -13.897 3.087 14.401 1.00 92.31 95 THR A C 1
ATOM 718 O O . THR A 1 95 ? -12.682 3.169 14.553 1.00 92.31 95 THR A O 1
ATOM 721 N N . LEU A 1 96 ? -14.519 3.638 13.350 1.00 91.94 96 LEU A N 1
ATOM 722 C CA . LEU A 1 96 ? -13.782 4.320 12.279 1.00 91.94 96 LEU A CA 1
ATOM 723 C C . LEU A 1 96 ? -13.034 5.560 12.800 1.00 91.94 96 LEU A C 1
ATOM 725 O O . LEU A 1 96 ? -11.833 5.645 12.564 1.00 91.94 96 LEU A O 1
ATOM 729 N N . PRO A 1 97 ? -13.651 6.502 13.541 1.00 90.62 97 PRO A N 1
ATOM 730 C CA . PRO A 1 97 ? -12.909 7.648 14.060 1.00 90.62 97 PRO A CA 1
ATOM 731 C C . PRO A 1 97 ? -11.818 7.252 15.061 1.00 90.62 97 PRO A C 1
ATOM 733 O O . PRO A 1 97 ? -10.726 7.812 15.011 1.00 90.62 97 PRO A O 1
ATOM 736 N N . ALA A 1 98 ? -12.080 6.271 15.934 1.00 91.00 98 ALA A N 1
ATOM 737 C CA . ALA A 1 98 ? -11.122 5.843 16.952 1.00 91.00 98 ALA A CA 1
ATOM 738 C C . ALA A 1 98 ? -9.931 5.061 16.374 1.00 91.00 98 ALA A C 1
ATOM 740 O O . ALA A 1 98 ? -8.832 5.158 16.914 1.00 91.00 98 ALA A O 1
ATOM 741 N N . MET A 1 99 ? -10.112 4.312 15.276 1.00 93.19 99 MET A N 1
ATOM 742 C CA . MET A 1 99 ? -9.012 3.565 14.648 1.00 93.19 99 MET A CA 1
ATOM 743 C C . MET A 1 99 ? -8.063 4.467 13.849 1.00 93.19 99 MET A C 1
ATOM 745 O O . MET A 1 99 ? -6.887 4.134 13.716 1.00 93.19 99 MET A O 1
ATOM 749 N N . LEU A 1 100 ? -8.550 5.584 13.288 1.00 92.38 100 LEU A N 1
ATOM 750 C CA . LEU A 1 100 ? -7.785 6.420 12.349 1.00 92.38 100 LEU A CA 1
ATOM 751 C C . LEU A 1 100 ? -6.406 6.850 12.878 1.00 92.38 100 LEU A C 1
ATOM 753 O O . LEU A 1 100 ? -5.438 6.687 12.135 1.00 92.38 100 LEU A O 1
ATOM 757 N N . PRO A 1 101 ? -6.251 7.329 14.126 1.00 91.62 101 PRO A N 1
ATOM 758 C CA . PRO A 1 101 ? -4.948 7.777 14.618 1.00 91.62 101 PRO A CA 1
ATOM 759 C C . PRO A 1 101 ? -3.936 6.635 14.790 1.00 91.62 101 PRO A C 1
ATOM 761 O O . PRO A 1 101 ? -2.730 6.883 14.786 1.00 91.62 101 PRO A O 1
ATOM 764 N N . PHE A 1 102 ? -4.416 5.393 14.923 1.00 92.38 102 PHE A N 1
ATOM 765 C CA . PHE A 1 102 ? -3.585 4.188 14.950 1.00 92.38 102 PHE A CA 1
ATOM 766 C C . PHE A 1 102 ? -3.300 3.653 13.539 1.00 92.38 102 PHE A C 1
ATOM 768 O O . PHE A 1 102 ? -2.207 3.158 13.279 1.00 92.38 102 PHE A O 1
ATOM 775 N N . ALA A 1 103 ? -4.264 3.761 12.618 1.00 95.44 103 ALA A N 1
ATOM 776 C CA . ALA A 1 103 ? -4.145 3.254 11.253 1.00 95.44 103 ALA A CA 1
ATOM 777 C C . ALA A 1 103 ? -3.268 4.148 10.367 1.00 95.44 103 ALA A C 1
ATOM 779 O O . ALA A 1 103 ? -2.440 3.639 9.615 1.00 95.44 103 ALA A O 1
ATOM 780 N N . ILE A 1 104 ? -3.438 5.471 10.453 1.00 94.12 104 ILE A N 1
ATOM 781 C CA . ILE A 1 104 ? -2.797 6.442 9.554 1.00 94.12 104 ILE A CA 1
ATOM 782 C C . ILE A 1 104 ? -1.266 6.317 9.545 1.00 94.12 104 ILE A C 1
ATOM 784 O O . ILE A 1 104 ? -0.730 6.223 8.445 1.00 94.12 104 ILE A O 1
ATOM 788 N N . PRO A 1 105 ? -0.553 6.236 10.687 1.00 92.12 105 PRO A N 1
ATOM 789 C CA . PRO A 1 105 ? 0.904 6.071 10.672 1.00 92.12 105 PRO A CA 1
ATOM 790 C C . PRO A 1 105 ? 1.354 4.775 9.981 1.00 92.12 105 PRO A C 1
ATOM 792 O O . PRO A 1 105 ? 2.340 4.753 9.246 1.00 92.12 105 PRO A O 1
ATOM 795 N N . GLY A 1 106 ? 0.606 3.683 10.172 1.00 94.75 106 GLY A N 1
ATOM 796 C CA . GLY A 1 106 ? 0.885 2.414 9.501 1.00 94.75 106 GLY A CA 1
ATOM 797 C C . GLY A 1 106 ? 0.648 2.492 7.991 1.00 94.75 106 GLY A C 1
ATOM 798 O O . GLY A 1 106 ? 1.497 2.063 7.213 1.00 94.75 106 GLY A O 1
ATOM 799 N N . LEU A 1 107 ? -0.470 3.090 7.569 1.00 96.06 107 LEU A N 1
ATOM 800 C CA . LEU A 1 107 ? -0.809 3.278 6.154 1.00 96.06 107 LEU A CA 1
ATOM 801 C C . LEU A 1 107 ? 0.166 4.235 5.457 1.00 96.06 107 LEU A C 1
ATOM 803 O O . LEU A 1 107 ? 0.540 4.015 4.310 1.00 96.06 107 LEU A O 1
ATOM 807 N N . ALA A 1 108 ? 0.623 5.264 6.163 1.00 94.62 108 ALA A N 1
ATOM 808 C CA . ALA A 1 108 ? 1.653 6.180 5.704 1.00 94.62 108 ALA A CA 1
ATOM 809 C C . ALA A 1 108 ? 2.996 5.482 5.460 1.00 94.62 108 ALA A C 1
ATOM 811 O O . ALA A 1 108 ? 3.655 5.729 4.451 1.00 94.62 108 ALA A O 1
ATOM 812 N N . ASN A 1 109 ? 3.391 4.573 6.350 1.00 95.00 109 ASN A N 1
ATOM 813 C CA . ASN A 1 109 ? 4.585 3.769 6.128 1.0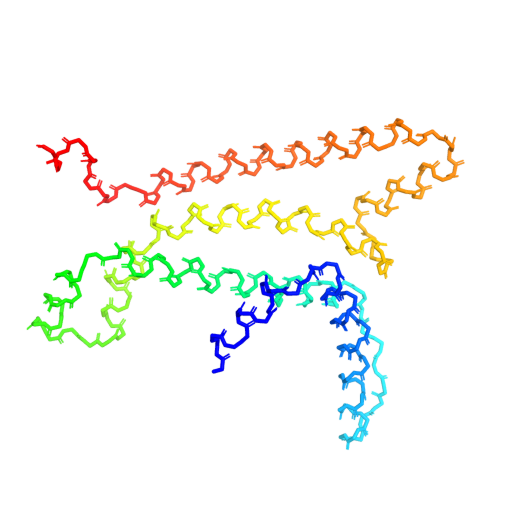0 95.00 109 ASN A CA 1
ATOM 814 C C . ASN A 1 109 ? 4.419 2.839 4.913 1.00 95.00 109 ASN A C 1
ATOM 816 O O . ASN A 1 109 ? 5.331 2.736 4.093 1.00 95.00 109 ASN A O 1
ATOM 820 N N . LEU A 1 110 ? 3.243 2.218 4.752 1.00 95.81 110 LEU A N 1
ATOM 821 C CA . LEU A 1 110 ? 2.941 1.409 3.567 1.00 95.81 110 LEU A CA 1
ATOM 822 C C . LEU A 1 110 ? 2.963 2.225 2.273 1.00 95.81 110 LEU A C 1
ATOM 824 O O . LEU A 1 110 ? 3.432 1.722 1.263 1.00 95.81 110 LEU A O 1
ATOM 828 N N . TRP A 1 111 ? 2.547 3.492 2.292 1.00 95.19 111 TRP A N 1
ATOM 829 C CA . TRP A 1 111 ? 2.672 4.382 1.133 1.00 95.19 111 TRP A CA 1
ATOM 830 C C . TRP A 1 111 ? 4.129 4.542 0.666 1.00 95.19 111 TRP A C 1
ATOM 832 O O . TRP A 1 111 ? 4.420 4.453 -0.530 1.00 95.19 111 TRP A O 1
ATOM 842 N N . LEU A 1 112 ? 5.060 4.749 1.603 1.00 95.06 112 LEU A N 1
ATOM 843 C CA . LEU A 1 112 ? 6.486 4.872 1.279 1.00 95.06 112 LEU A CA 1
ATOM 844 C C . LEU A 1 112 ? 7.076 3.563 0.751 1.00 95.06 112 LEU A C 1
ATOM 846 O O . LEU A 1 112 ? 7.965 3.598 -0.099 1.00 95.06 112 LEU A O 1
ATOM 850 N N . ILE A 1 113 ? 6.609 2.432 1.279 1.00 94.75 113 ILE A N 1
ATOM 851 C CA . ILE A 1 113 ? 6.992 1.091 0.828 1.00 94.75 113 ILE A CA 1
ATOM 852 C C . ILE A 1 113 ? 6.473 0.873 -0.596 1.00 94.75 113 ILE A C 1
ATOM 854 O O . ILE A 1 113 ? 7.284 0.761 -1.509 1.00 94.75 113 ILE A O 1
ATOM 858 N N . ALA A 1 114 ? 5.166 1.030 -0.819 1.00 93.75 114 ALA A N 1
ATOM 859 C CA . ALA A 1 114 ? 4.529 0.885 -2.126 1.00 93.75 114 ALA A CA 1
ATOM 860 C C . ALA A 1 114 ? 5.189 1.748 -3.210 1.00 93.75 114 ALA A C 1
ATOM 862 O O . ALA A 1 114 ? 5.385 1.293 -4.334 1.00 93.75 114 ALA A O 1
ATOM 863 N N . THR A 1 115 ? 5.577 2.983 -2.870 1.00 93.19 115 THR A N 1
ATOM 864 C CA . THR A 1 115 ? 6.298 3.884 -3.783 1.00 93.19 115 THR A CA 1
ATOM 865 C C . THR A 1 115 ? 7.625 3.279 -4.246 1.00 93.19 115 THR A C 1
ATOM 867 O O . THR A 1 115 ? 7.968 3.385 -5.420 1.00 93.19 115 THR A O 1
ATOM 870 N N . LYS A 1 116 ? 8.372 2.629 -3.350 1.00 92.25 116 LYS A N 1
ATOM 871 C CA . LYS A 1 116 ? 9.643 1.967 -3.677 1.00 92.25 116 LYS A CA 1
ATOM 872 C C . LYS A 1 116 ? 9.415 0.643 -4.399 1.00 92.25 116 LYS A C 1
ATOM 874 O O . LYS A 1 116 ? 10.162 0.338 -5.322 1.00 92.25 116 LYS A O 1
ATOM 879 N N . ASP A 1 117 ? 8.368 -0.095 -4.045 1.00 92.50 117 ASP A N 1
ATOM 880 C CA . ASP A 1 117 ? 8.045 -1.379 -4.677 1.00 92.50 117 ASP A CA 1
ATOM 881 C C . ASP A 1 117 ? 7.620 -1.208 -6.139 1.00 92.50 117 ASP A C 1
ATOM 883 O O . ASP A 1 117 ? 7.785 -2.131 -6.937 1.00 92.50 117 ASP A O 1
ATOM 887 N N . THR A 1 118 ? 7.179 -0.008 -6.548 1.00 92.50 118 THR A N 1
ATOM 888 C CA . THR A 1 118 ? 6.992 0.303 -7.977 1.00 92.50 118 THR A CA 1
ATOM 889 C C . THR A 1 118 ? 8.257 0.046 -8.803 1.00 92.50 118 THR A C 1
ATOM 891 O O . THR A 1 118 ? 8.147 -0.414 -9.938 1.00 92.50 118 THR A O 1
ATOM 894 N N . ALA A 1 119 ? 9.452 0.220 -8.226 1.00 92.31 119 ALA A N 1
ATOM 895 C CA . ALA A 1 119 ? 10.719 -0.076 -8.891 1.00 92.31 119 ALA A CA 1
ATOM 896 C C . ALA A 1 119 ? 10.858 -1.558 -9.278 1.00 92.31 119 ALA A C 1
ATOM 898 O O . ALA A 1 119 ? 11.533 -1.886 -10.255 1.00 92.31 119 ALA A O 1
ATOM 899 N N . LEU A 1 120 ? 10.198 -2.467 -8.552 1.00 91.69 120 LEU A N 1
ATOM 900 C CA . LEU A 1 120 ? 10.183 -3.894 -8.879 1.00 91.69 120 LEU A CA 1
ATOM 901 C C . LEU A 1 120 ? 9.408 -4.165 -10.176 1.00 91.69 120 LEU A C 1
ATOM 903 O O . LEU A 1 120 ? 9.738 -5.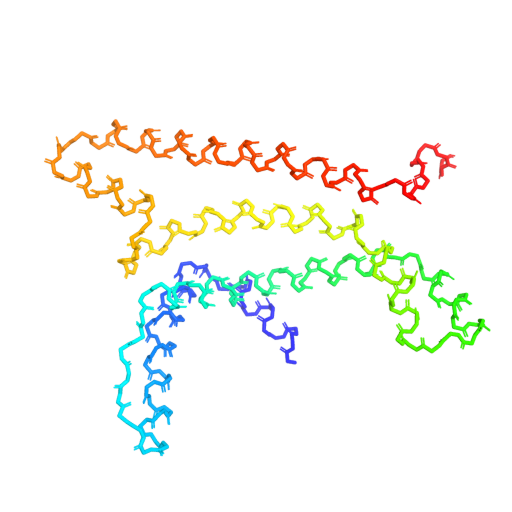108 -10.898 1.00 91.69 120 LEU A O 1
ATOM 907 N N . LEU A 1 121 ? 8.438 -3.312 -10.532 1.00 90.50 121 LEU A N 1
ATOM 908 C CA . LEU A 1 121 ? 7.711 -3.424 -11.800 1.00 90.50 121 LEU A CA 1
ATOM 909 C C . LEU A 1 121 ? 8.604 -3.160 -13.024 1.00 90.50 121 LEU A C 1
ATOM 911 O O . LEU A 1 121 ? 8.287 -3.618 -14.123 1.00 90.50 121 LEU A O 1
ATOM 915 N N . ALA A 1 122 ? 9.759 -2.509 -12.858 1.00 89.81 122 ALA A N 1
ATOM 916 C CA . ALA A 1 122 ? 10.734 -2.352 -13.939 1.00 89.81 122 ALA A CA 1
ATOM 917 C C . ALA A 1 122 ? 11.181 -3.703 -14.520 1.00 89.81 122 ALA A C 1
ATOM 919 O O . ALA A 1 122 ? 11.526 -3.799 -15.700 1.00 89.81 122 ALA A O 1
ATOM 920 N N . VAL A 1 123 ? 11.171 -4.761 -13.699 1.00 87.19 123 VAL A N 1
ATOM 921 C CA . VAL A 1 123 ? 11.563 -6.118 -14.105 1.00 87.19 123 VAL A CA 1
ATOM 922 C C . VAL A 1 123 ? 10.560 -6.722 -15.090 1.00 87.19 123 VAL A C 1
ATOM 924 O O . VAL A 1 123 ? 10.968 -7.446 -15.995 1.00 87.19 123 VAL A O 1
ATOM 927 N N . VAL A 1 124 ? 9.272 -6.386 -14.970 1.00 85.25 124 VAL A N 1
ATOM 928 C CA . VAL A 1 124 ? 8.225 -6.809 -15.921 1.00 85.25 124 VAL A CA 1
ATOM 929 C C . VAL A 1 124 ? 8.093 -5.865 -17.120 1.00 85.25 124 VAL A C 1
ATOM 931 O O . VAL A 1 124 ? 7.174 -6.003 -17.920 1.00 85.25 124 VAL A O 1
ATOM 934 N N . GLY A 1 125 ? 9.011 -4.905 -17.264 1.00 82.62 125 GLY A N 1
ATOM 935 C CA . GLY A 1 125 ? 9.012 -3.953 -18.374 1.00 82.62 125 GLY A CA 1
ATOM 936 C C . GLY A 1 125 ? 8.011 -2.809 -18.216 1.00 82.62 125 GLY A C 1
ATOM 937 O O . GLY A 1 125 ? 7.752 -2.097 -19.185 1.00 82.62 125 GLY A O 1
ATOM 938 N N . PHE A 1 126 ? 7.462 -2.598 -17.015 1.00 87.12 126 PHE A N 1
ATOM 939 C CA . PHE A 1 126 ? 6.629 -1.431 -16.749 1.00 87.12 126 PHE A CA 1
ATOM 940 C C . PHE A 1 126 ? 7.478 -0.157 -16.752 1.00 87.12 126 PHE A C 1
ATOM 942 O O . PHE A 1 126 ? 8.518 -0.082 -16.094 1.00 87.12 126 PHE A O 1
ATOM 949 N N . PHE A 1 127 ? 7.029 0.854 -17.495 1.00 87.06 127 PHE A N 1
ATOM 950 C CA . PHE A 1 127 ? 7.763 2.104 -17.645 1.00 87.06 127 PHE A CA 1
ATOM 951 C C . PHE A 1 127 ? 7.541 3.033 -16.449 1.00 87.06 127 PHE A C 1
ATOM 953 O O . PHE A 1 127 ? 6.670 3.900 -16.464 1.00 87.06 127 PHE A O 1
ATOM 960 N N . GLU A 1 128 ? 8.360 2.845 -15.415 1.00 89.31 128 GLU A N 1
ATOM 961 C CA . GLU A 1 128 ? 8.507 3.767 -14.288 1.00 89.31 128 GLU A CA 1
ATOM 962 C C . GLU A 1 128 ? 9.937 4.337 -14.192 1.00 89.31 128 GLU A C 1
ATOM 964 O O . GLU A 1 128 ? 10.759 4.168 -15.098 1.00 89.31 128 GLU A O 1
ATOM 969 N N . LEU A 1 129 ? 10.226 5.073 -13.115 1.00 92.94 129 LEU A N 1
ATOM 970 C CA . LEU A 1 129 ? 11.473 5.814 -12.923 1.00 92.94 129 LEU A CA 1
ATOM 971 C C . LEU A 1 129 ? 12.728 4.930 -13.031 1.00 92.94 129 LEU A C 1
ATOM 973 O O . LEU A 1 129 ? 13.721 5.344 -13.628 1.00 92.94 129 LEU A O 1
ATOM 977 N N . THR A 1 130 ? 12.706 3.721 -12.486 1.00 94.06 130 THR A N 1
ATOM 978 C CA . THR A 1 130 ? 13.819 2.761 -12.504 1.00 94.06 130 THR A CA 1
ATOM 979 C C . THR A 1 130 ? 14.059 2.222 -13.907 1.00 94.06 130 THR A C 1
ATOM 981 O O . THR A 1 130 ? 15.212 2.180 -14.348 1.00 94.06 130 THR A O 1
ATOM 984 N N . LEU A 1 131 ? 13.006 1.873 -14.652 1.00 93.19 131 LEU A N 1
ATOM 985 C CA . LEU A 1 131 ? 13.142 1.457 -16.047 1.00 93.19 131 LEU A CA 1
ATOM 986 C C . LEU A 1 131 ? 13.662 2.609 -16.916 1.00 93.19 131 LEU A C 1
ATOM 988 O O . LEU A 1 131 ? 14.599 2.405 -17.691 1.00 93.19 131 LEU A O 1
ATOM 992 N N . ALA A 1 132 ? 13.130 3.821 -16.738 1.00 94.44 132 ALA A N 1
ATOM 993 C CA . ALA A 1 132 ? 13.609 5.018 -17.429 1.00 94.44 132 ALA A CA 1
ATOM 994 C C . ALA A 1 132 ? 15.093 5.294 -17.122 1.00 94.44 132 ALA A C 1
ATOM 996 O O . ALA A 1 132 ? 15.890 5.551 -18.027 1.00 94.44 132 ALA A O 1
ATOM 997 N N . THR A 1 133 ? 15.489 5.146 -15.857 1.00 95.38 133 THR A N 1
ATOM 998 C CA . THR A 1 133 ? 16.881 5.278 -15.400 1.00 95.38 133 THR A CA 1
ATOM 999 C C . THR A 1 133 ? 17.778 4.239 -16.060 1.00 95.38 133 THR A C 1
ATOM 1001 O O . THR A 1 133 ? 18.831 4.585 -16.596 1.00 95.38 133 THR A O 1
ATOM 1004 N N . ARG A 1 134 ? 17.358 2.967 -16.074 1.00 94.38 134 ARG A N 1
ATOM 1005 C CA . ARG A 1 134 ? 18.108 1.868 -16.693 1.00 94.38 134 ARG A CA 1
ATOM 1006 C C . ARG A 1 134 ? 18.296 2.087 -18.195 1.00 94.38 134 ARG A C 1
ATOM 1008 O O . ARG A 1 134 ? 19.386 1.829 -18.703 1.00 94.38 134 ARG A O 1
ATOM 1015 N N . GLN A 1 135 ? 17.269 2.565 -18.897 1.00 95.31 135 GLN A N 1
ATOM 1016 C CA . GLN A 1 135 ? 17.351 2.864 -20.329 1.00 95.31 135 GLN A CA 1
ATOM 1017 C C . GLN A 1 135 ? 18.302 4.034 -20.608 1.00 95.31 135 GLN A C 1
ATOM 1019 O O . GLN A 1 135 ? 19.218 3.894 -21.420 1.00 95.31 135 GLN A O 1
ATOM 1024 N N . ALA A 1 136 ? 18.154 5.150 -19.891 1.00 95.12 136 ALA A N 1
ATOM 1025 C CA . ALA A 1 136 ? 19.010 6.322 -20.068 1.00 95.12 136 ALA A CA 1
ATOM 1026 C C . ALA A 1 136 ? 20.482 6.022 -19.731 1.00 95.12 136 ALA A C 1
ATOM 1028 O O . ALA A 1 136 ? 21.388 6.363 -20.499 1.00 95.12 136 ALA A O 1
ATOM 1029 N N . ALA A 1 137 ? 20.725 5.295 -18.638 1.00 95.81 137 ALA A N 1
ATOM 1030 C CA . ALA A 1 137 ? 22.044 4.794 -18.267 1.00 95.81 137 ALA A CA 1
ATOM 1031 C C . ALA A 1 137 ? 22.626 3.836 -19.319 1.00 95.81 137 ALA A C 1
ATOM 1033 O O . ALA A 1 137 ? 23.819 3.884 -19.613 1.00 95.81 137 ALA A O 1
ATOM 1034 N N . GLY A 1 138 ? 21.792 2.974 -19.905 1.00 94.56 138 GLY A N 1
ATOM 1035 C CA . GLY A 1 138 ? 22.208 2.001 -20.913 1.00 94.56 138 GLY A CA 1
ATOM 1036 C C . GLY A 1 138 ? 22.663 2.639 -22.227 1.00 94.56 138 GLY A C 1
ATOM 1037 O O . GLY A 1 138 ? 23.623 2.147 -22.831 1.00 94.56 138 GLY A O 1
ATOM 1038 N N . VAL A 1 139 ? 22.013 3.733 -22.640 1.00 96.06 139 VAL A N 1
ATOM 1039 C CA . VAL A 1 139 ? 22.357 4.509 -23.847 1.00 96.06 139 VAL A CA 1
ATOM 1040 C C . VAL A 1 139 ? 23.601 5.367 -23.618 1.00 96.06 139 VAL A C 1
ATOM 1042 O O . VAL A 1 139 ? 24.530 5.333 -24.418 1.00 96.06 139 VAL A O 1
ATOM 1045 N N . THR A 1 140 ? 23.650 6.101 -22.507 1.00 95.25 140 THR A N 1
ATOM 1046 C CA . THR A 1 140 ? 24.743 7.046 -22.203 1.00 95.25 140 THR A CA 1
ATOM 1047 C C . THR A 1 140 ? 25.985 6.387 -21.604 1.00 95.25 140 THR A C 1
ATOM 1049 O O . THR A 1 140 ? 27.036 7.016 -21.529 1.00 95.25 140 THR A O 1
ATOM 1052 N N . LYS A 1 141 ? 25.859 5.142 -21.122 1.00 94.94 141 LYS A N 1
ATOM 1053 C CA . LYS A 1 141 ? 26.852 4.411 -20.313 1.00 94.94 141 LYS A CA 1
ATOM 1054 C C . LYS A 1 141 ? 27.225 5.091 -18.987 1.00 94.94 141 LYS A C 1
ATOM 1056 O O . LYS A 1 141 ? 28.099 4.599 -18.277 1.00 94.94 141 LYS A O 1
ATOM 1061 N N . ALA A 1 142 ? 26.527 6.155 -18.592 1.00 95.00 142 ALA A N 1
ATOM 1062 C CA . ALA A 1 142 ? 26.773 6.901 -17.359 1.00 95.00 142 ALA A CA 1
ATOM 1063 C C . ALA A 1 142 ? 25.963 6.342 -16.171 1.00 95.00 142 ALA A C 1
ATOM 1065 O O . ALA A 1 142 ? 25.187 7.056 -15.536 1.00 95.00 142 ALA A O 1
ATOM 1066 N N . TYR A 1 143 ? 26.118 5.049 -15.864 1.00 94.19 143 TYR A N 1
ATOM 1067 C CA . TYR A 1 143 ? 25.275 4.349 -14.882 1.00 94.19 143 TYR A CA 1
ATOM 1068 C C . TYR A 1 143 ? 25.220 5.032 -13.514 1.00 94.19 143 TYR A C 1
ATOM 1070 O O . TYR A 1 143 ? 24.130 5.265 -12.996 1.00 94.19 143 TYR A O 1
ATOM 1078 N N . LEU A 1 144 ? 26.373 5.394 -12.946 1.00 95.75 144 LEU A N 1
ATOM 1079 C CA . LEU A 1 144 ? 26.432 6.011 -11.622 1.00 95.75 144 LEU A CA 1
ATOM 1080 C C . LEU A 1 144 ? 25.637 7.323 -11.571 1.00 95.75 144 LEU A C 1
ATOM 1082 O O . LEU A 1 144 ? 24.836 7.514 -10.662 1.00 95.75 144 LEU A O 1
ATOM 1086 N N . THR A 1 145 ? 25.790 8.185 -12.577 1.00 95.44 145 THR A N 1
ATOM 1087 C CA . THR A 1 145 ? 25.082 9.468 -12.663 1.00 95.44 145 THR A CA 1
ATOM 1088 C C . THR A 1 145 ? 23.568 9.277 -12.676 1.00 95.44 145 THR A C 1
ATOM 1090 O O . THR A 1 145 ? 22.858 9.916 -11.901 1.00 95.44 145 THR A O 1
ATOM 1093 N N . PHE A 1 146 ? 23.070 8.366 -13.515 1.00 96.25 146 PHE A N 1
ATOM 1094 C CA . PHE A 1 146 ? 21.635 8.124 -13.645 1.00 96.25 146 PHE A CA 1
ATOM 1095 C C . PHE A 1 146 ? 21.038 7.458 -12.399 1.00 96.25 146 PHE A C 1
ATOM 1097 O O . PHE A 1 146 ? 19.987 7.893 -11.934 1.00 96.25 146 PHE A O 1
ATOM 1104 N N . TYR A 1 147 ? 21.708 6.468 -11.799 1.00 95.00 147 TYR A N 1
ATOM 1105 C CA . TYR A 1 147 ? 21.207 5.831 -10.574 1.00 95.00 147 TYR A CA 1
ATOM 1106 C C . TYR A 1 147 ? 21.259 6.756 -9.350 1.00 95.00 147 TYR A C 1
ATOM 1108 O O . TYR A 1 147 ? 20.344 6.714 -8.527 1.00 95.00 147 TYR A O 1
ATOM 1116 N N . VAL A 1 148 ? 22.263 7.636 -9.240 1.00 97.25 148 VAL A N 1
ATOM 1117 C CA . VAL A 1 148 ? 22.296 8.673 -8.192 1.00 97.25 148 VAL A CA 1
ATOM 1118 C C . VAL A 1 148 ? 21.153 9.671 -8.382 1.00 97.25 148 VAL A C 1
ATOM 1120 O O . VAL A 1 148 ? 20.464 9.997 -7.415 1.00 97.25 148 VAL A O 1
ATOM 1123 N N . ALA A 1 149 ? 20.896 10.112 -9.618 1.00 96.56 149 ALA A N 1
ATOM 1124 C CA . ALA A 1 149 ? 19.771 10.996 -9.919 1.00 96.56 149 ALA A CA 1
ATOM 1125 C C . ALA A 1 149 ? 18.419 10.342 -9.582 1.00 96.56 149 ALA A C 1
ATOM 1127 O O . ALA A 1 149 ? 17.579 10.962 -8.931 1.00 96.56 149 ALA A O 1
ATOM 1128 N N . ALA A 1 150 ? 18.226 9.072 -9.947 1.00 95.69 150 ALA A N 1
ATOM 1129 C CA . ALA A 1 150 ? 17.024 8.315 -9.603 1.00 95.69 150 ALA A CA 1
ATOM 1130 C C . ALA A 1 150 ? 16.845 8.172 -8.085 1.00 95.69 150 ALA A C 1
ATOM 1132 O O . ALA A 1 150 ? 15.753 8.400 -7.567 1.00 95.69 150 ALA A O 1
ATOM 1133 N N . GLY A 1 151 ? 17.925 7.861 -7.360 1.00 95.88 151 GLY A N 1
ATOM 1134 C CA . GLY A 1 151 ? 17.920 7.805 -5.899 1.00 95.88 151 GLY A CA 1
ATOM 1135 C C . GLY A 1 151 ? 17.529 9.143 -5.267 1.00 95.88 151 GLY A C 1
ATOM 1136 O O . GLY A 1 151 ? 16.709 9.172 -4.349 1.00 95.88 151 GLY A O 1
ATOM 1137 N N . ALA A 1 152 ? 18.041 10.256 -5.798 1.00 97.25 152 ALA A N 1
ATOM 1138 C CA . ALA A 1 152 ? 17.656 11.594 -5.358 1.00 97.25 152 ALA A CA 1
ATOM 1139 C C . ALA A 1 152 ? 16.169 11.884 -5.621 1.00 97.25 152 ALA A C 1
ATOM 1141 O O . ALA A 1 152 ? 15.495 12.428 -4.749 1.00 97.2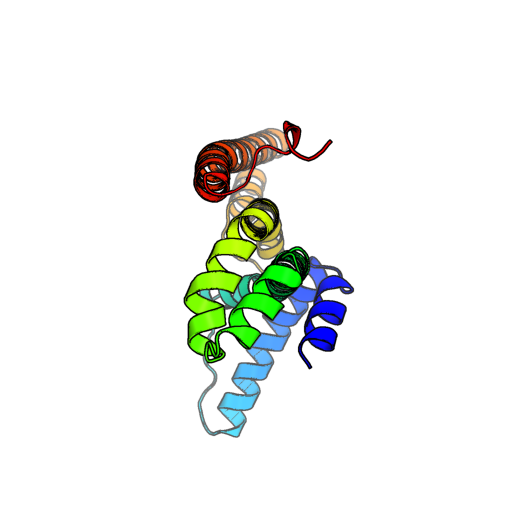5 152 ALA A O 1
ATOM 1142 N N . LEU A 1 153 ? 15.628 11.478 -6.772 1.00 96.31 153 LEU A N 1
ATOM 1143 C CA . LEU A 1 153 ? 14.206 11.643 -7.095 1.00 96.31 153 LEU A CA 1
ATOM 1144 C C . LEU A 1 153 ? 13.301 10.819 -6.167 1.00 96.31 153 LEU A C 1
ATOM 1146 O O . LEU A 1 153 ? 12.340 11.359 -5.616 1.00 96.31 153 LEU A O 1
ATOM 1150 N N . TYR A 1 154 ? 13.634 9.548 -5.921 1.00 95.12 154 TYR A N 1
ATOM 1151 C CA . TYR A 1 154 ? 12.919 8.710 -4.951 1.00 95.12 154 TYR A CA 1
ATOM 1152 C C . TYR A 1 154 ? 12.979 9.286 -3.531 1.00 95.12 154 TYR A C 1
ATOM 1154 O O . TYR A 1 154 ? 11.981 9.263 -2.799 1.00 95.12 154 TYR A O 1
ATOM 1162 N N . LEU A 1 15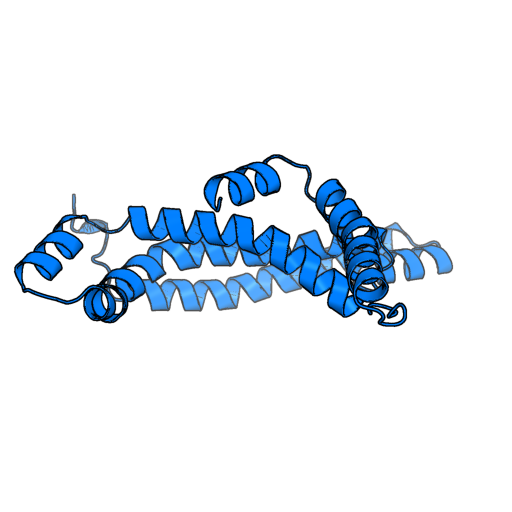5 ? 14.133 9.832 -3.138 1.00 95.62 155 LEU A N 1
ATOM 1163 C CA . LEU A 1 155 ? 14.305 10.488 -1.847 1.00 95.62 155 LEU A CA 1
ATOM 1164 C C . LEU A 1 155 ? 13.445 11.751 -1.745 1.00 95.62 155 LEU A C 1
ATOM 1166 O O . LEU A 1 155 ? 12.727 11.908 -0.760 1.00 95.62 155 LEU A O 1
ATOM 1170 N N . LEU A 1 156 ? 13.465 12.620 -2.759 1.00 96.62 156 LEU A N 1
ATOM 1171 C CA . LEU A 1 156 ? 12.637 13.828 -2.808 1.00 96.62 156 LEU A CA 1
ATOM 1172 C C . LEU A 1 156 ? 11.148 13.489 -2.711 1.00 96.62 156 LEU A C 1
ATOM 1174 O O . LEU A 1 156 ? 10.436 14.105 -1.918 1.00 96.62 156 LEU A O 1
ATOM 1178 N N . LEU A 1 157 ? 10.693 12.473 -3.446 1.00 95.38 157 LEU A N 1
ATOM 1179 C CA . LEU A 1 157 ? 9.313 11.994 -3.382 1.00 95.38 157 LEU A CA 1
ATOM 1180 C C . LEU A 1 157 ? 8.949 11.489 -1.979 1.00 95.38 157 LEU A C 1
ATOM 1182 O O . LEU A 1 157 ? 7.879 11.813 -1.458 1.00 95.38 157 LEU A O 1
ATOM 1186 N N . SER A 1 158 ? 9.849 10.738 -1.341 1.00 94.31 158 SER A N 1
ATOM 1187 C CA . SER A 1 158 ? 9.650 10.222 0.019 1.00 94.31 158 SER A CA 1
ATOM 1188 C C . SER A 1 158 ? 9.606 11.348 1.057 1.00 94.31 158 SER A C 1
ATOM 1190 O O . SER A 1 158 ? 8.723 11.369 1.915 1.00 94.31 158 SER A O 1
ATOM 1192 N N . LEU A 1 159 ? 10.525 12.315 0.974 1.00 95.06 159 LEU A N 1
ATOM 1193 C CA . LEU A 1 159 ? 10.570 13.478 1.865 1.00 95.06 159 LEU A CA 1
ATOM 1194 C C . LEU A 1 159 ? 9.316 14.340 1.713 1.00 95.06 159 LEU A C 1
ATOM 1196 O O . LEU A 1 159 ? 8.688 14.694 2.710 1.00 95.06 159 LEU A O 1
ATOM 1200 N N . PHE A 1 160 ? 8.913 14.624 0.475 1.00 95.69 160 PHE A N 1
ATOM 1201 C CA . PHE A 1 160 ? 7.691 15.367 0.194 1.00 95.69 160 PHE A CA 1
ATOM 1202 C C . PHE A 1 160 ? 6.447 14.640 0.723 1.00 95.69 160 PHE A C 1
ATOM 1204 O O . PHE A 1 160 ? 5.615 15.251 1.397 1.00 95.69 160 PHE A O 1
ATOM 1211 N N . SER A 1 161 ? 6.360 13.324 0.504 1.00 94.12 161 SER A N 1
ATOM 1212 C CA . SER A 1 161 ? 5.277 12.492 1.041 1.00 94.12 161 SER A CA 1
ATOM 1213 C C . SER A 1 161 ? 5.203 12.580 2.566 1.00 94.12 161 SER A C 1
ATOM 1215 O O . SER A 1 161 ? 4.126 12.809 3.113 1.00 94.12 161 SER A O 1
ATOM 1217 N N . ASN A 1 162 ? 6.344 12.489 3.256 1.00 94.06 162 ASN A N 1
ATOM 1218 C CA . ASN A 1 162 ? 6.414 12.596 4.716 1.00 94.06 162 ASN A CA 1
ATOM 1219 C C . ASN A 1 162 ? 5.917 13.947 5.249 1.00 94.06 162 ASN A C 1
ATOM 1221 O O . ASN A 1 162 ? 5.270 13.992 6.294 1.00 94.06 162 ASN A O 1
ATOM 1225 N N . LEU A 1 163 ? 6.154 15.051 4.532 1.00 93.25 163 LEU A N 1
ATOM 1226 C CA . LEU A 1 163 ? 5.643 16.370 4.927 1.00 93.25 163 LEU A CA 1
ATOM 1227 C C . LEU A 1 163 ? 4.111 16.456 4.868 1.00 93.25 163 LEU A C 1
ATOM 1229 O O . LEU A 1 163 ? 3.500 17.163 5.677 1.00 93.25 163 LEU A O 1
ATOM 1233 N N . ILE A 1 164 ? 3.491 15.779 3.900 1.00 93.12 164 ILE A N 1
ATOM 1234 C CA . ILE A 1 164 ? 2.030 15.709 3.765 1.00 93.12 164 ILE A CA 1
ATOM 1235 C C . ILE A 1 164 ? 1.464 14.759 4.819 1.00 93.12 164 ILE A C 1
ATOM 1237 O O . ILE A 1 164 ? 0.570 15.136 5.575 1.00 93.12 164 ILE A O 1
ATOM 1241 N N . ILE A 1 165 ? 2.035 13.561 4.915 1.00 93.12 165 ILE A N 1
ATOM 1242 C CA . ILE A 1 165 ? 1.663 12.530 5.886 1.00 93.12 165 ILE A CA 1
ATOM 1243 C C . ILE A 1 165 ? 1.720 13.075 7.313 1.00 93.12 165 ILE A C 1
ATOM 1245 O O . ILE A 1 165 ? 0.753 12.928 8.054 1.00 93.12 165 ILE A O 1
ATOM 1249 N N . GLY A 1 166 ? 2.794 13.778 7.684 1.00 91.12 166 GLY A N 1
ATOM 1250 C CA . GLY A 1 166 ? 2.941 14.338 9.027 1.00 91.12 166 GLY A CA 1
ATOM 1251 C C . GLY A 1 166 ? 1.817 15.315 9.388 1.00 91.12 166 GLY A C 1
ATOM 1252 O O . GLY A 1 166 ? 1.350 15.338 10.526 1.00 91.12 166 GLY A O 1
ATOM 1253 N N . ARG A 1 167 ? 1.298 16.078 8.414 1.00 90.81 167 ARG A N 1
ATOM 1254 C CA . ARG A 1 167 ? 0.120 16.937 8.630 1.00 90.81 167 ARG A CA 1
ATOM 1255 C C . ARG A 1 167 ? -1.149 16.118 8.864 1.00 90.81 167 ARG A C 1
ATOM 1257 O O . ARG A 1 167 ? -1.937 16.470 9.742 1.00 90.81 167 ARG A O 1
ATOM 1264 N N . VAL A 1 168 ? -1.337 15.037 8.107 1.00 90.19 168 VAL A N 1
ATOM 1265 C CA . VAL A 1 168 ? -2.486 14.125 8.249 1.00 90.19 168 VAL A CA 1
ATOM 1266 C C . VAL A 1 168 ? -2.444 13.398 9.596 1.00 90.19 168 VAL A C 1
ATOM 1268 O O . VAL A 1 168 ? -3.470 13.299 10.271 1.00 90.19 168 VAL A O 1
ATOM 1271 N N . GLU A 1 169 ? -1.266 12.965 10.045 1.00 89.88 169 GLU A N 1
ATOM 1272 C CA . GLU A 1 169 ? -1.078 12.346 11.359 1.00 89.88 169 GLU A CA 1
ATOM 1273 C C . GLU A 1 169 ? -1.457 13.297 12.496 1.00 89.88 169 GLU A C 1
ATOM 1275 O O . GLU A 1 169 ? -2.252 12.932 13.367 1.00 89.88 169 GLU A O 1
ATOM 1280 N N . VAL A 1 170 ? -0.951 14.535 12.467 1.00 88.12 170 VAL A N 1
ATOM 1281 C CA . VAL A 1 170 ? -1.286 15.551 13.476 1.00 88.12 170 VAL A CA 1
ATOM 1282 C C . VAL A 1 170 ? -2.784 15.842 13.481 1.00 88.12 170 VAL A C 1
ATOM 1284 O O . VAL A 1 170 ? -3.378 15.946 14.552 1.00 88.12 170 VAL A O 1
ATOM 1287 N N . TRP A 1 171 ? -3.411 15.949 12.307 1.00 87.50 171 TRP A N 1
ATOM 1288 C CA . TRP A 1 171 ? -4.859 16.131 12.200 1.00 87.50 171 TRP A CA 1
ATOM 1289 C C . TRP A 1 171 ? -5.636 14.964 12.822 1.00 87.50 171 TRP A C 1
ATOM 1291 O O . TRP A 1 171 ? -6.570 15.203 13.587 1.00 87.50 171 TRP A O 1
ATOM 1301 N N . SER A 1 172 ? -5.217 13.722 12.567 1.00 85.44 172 SER A N 1
ATOM 1302 C CA . SER A 1 172 ? -5.899 12.536 13.095 1.00 85.44 172 SER A CA 1
ATOM 1303 C C . SER A 1 172 ? -5.864 12.457 14.623 1.00 85.44 172 SER A C 1
ATOM 1305 O O . SER A 1 172 ? -6.848 12.076 15.250 1.00 85.44 172 SER A O 1
ATOM 1307 N N . ARG A 1 173 ? -4.764 12.891 15.248 1.00 84.88 173 ARG A N 1
ATOM 1308 C CA . ARG A 1 173 ? -4.558 12.806 16.702 1.00 84.88 173 ARG A CA 1
ATOM 1309 C C . ARG A 1 173 ? -5.299 13.873 17.512 1.00 84.88 173 ARG A C 1
ATOM 1311 O O . ARG A 1 173 ? -5.272 13.808 18.736 1.00 84.88 173 ARG A O 1
ATOM 1318 N N . ARG A 1 174 ? -5.988 14.829 16.874 1.00 77.69 174 ARG A N 1
ATOM 1319 C CA . ARG A 1 174 ? -6.644 15.973 17.548 1.00 77.69 174 ARG A CA 1
ATOM 1320 C C . ARG A 1 174 ? -7.712 15.595 18.586 1.00 77.69 174 ARG A C 1
ATOM 1322 O O . ARG A 1 174 ? -8.092 16.454 19.370 1.00 77.69 174 ARG A O 1
ATOM 1329 N N . GLY A 1 175 ? -8.193 14.351 18.593 1.00 70.69 175 GLY A N 1
ATOM 1330 C CA . GLY A 1 175 ? -9.182 13.851 19.556 1.00 70.69 175 GLY A CA 1
ATOM 1331 C C . GLY A 1 175 ? -8.636 12.910 20.635 1.00 70.69 175 GLY A C 1
ATOM 1332 O O . GLY A 1 175 ? -9.427 12.400 21.423 1.00 70.69 175 GLY A O 1
ATOM 1333 N N . MET A 1 176 ? -7.328 12.630 20.663 1.00 69.38 176 MET A N 1
ATOM 1334 C CA . MET A 1 176 ? -6.737 11.718 21.647 1.00 69.38 176 MET A CA 1
ATOM 1335 C C . MET A 1 176 ? -6.183 12.482 22.857 1.00 69.38 176 MET A C 1
ATOM 1337 O O . MET A 1 176 ? -5.485 13.480 22.658 1.00 69.38 176 MET A O 1
ATOM 1341 N N . PRO A 1 177 ? -6.436 12.013 24.096 1.00 62.66 177 PRO A N 1
ATOM 1342 C CA . PRO A 1 177 ? -5.785 12.553 25.284 1.00 62.66 177 PRO A CA 1
ATOM 1343 C C . PRO A 1 177 ? -4.264 12.489 25.138 1.00 62.66 177 PRO A C 1
ATOM 1345 O O . PRO A 1 177 ? -3.712 11.530 24.587 1.00 62.66 177 PRO A O 1
ATOM 1348 N N . SER A 1 178 ? -3.577 13.512 25.636 1.00 55.22 178 SER A N 1
ATOM 1349 C CA . SER A 1 178 ? -2.120 13.519 25.693 1.00 55.22 178 SER A CA 1
ATOM 1350 C C . SER A 1 178 ? -1.649 12.333 26.536 1.00 55.22 178 SER A C 1
ATOM 1352 O O . SER A 1 178 ? -2.072 12.172 27.676 1.00 55.22 178 SER A O 1
ATOM 1354 N N . VAL A 1 179 ? -0.722 11.521 26.016 1.00 55.28 179 VAL A N 1
ATOM 1355 C CA . VAL A 1 179 ? -0.137 10.365 26.732 1.00 55.28 179 VAL A CA 1
ATOM 1356 C C . VAL A 1 179 ? 0.504 10.771 28.077 1.00 55.28 179 VAL A C 1
ATOM 1358 O O . VAL A 1 179 ? 0.745 9.920 28.929 1.00 55.28 179 VAL A O 1
ATOM 1361 N N . LYS A 1 180 ? 0.738 12.072 28.313 1.00 48.22 180 LYS A N 1
ATOM 1362 C CA . LYS A 1 180 ? 1.191 12.603 29.609 1.00 48.22 180 LYS A CA 1
ATOM 1363 C C . LYS A 1 180 ? 0.140 12.563 30.725 1.00 48.22 180 LYS A C 1
ATOM 1365 O O . LYS A 1 180 ? 0.539 12.669 31.873 1.00 48.22 180 LYS A O 1
ATOM 1370 N N . GLU A 1 181 ? -1.147 12.416 30.424 1.00 43.97 181 GLU A N 1
ATOM 1371 C CA . GLU A 1 181 ? -2.228 12.449 31.430 1.00 43.97 181 GLU A CA 1
ATOM 1372 C C . GLU A 1 181 ? -2.600 11.055 31.972 1.00 43.97 181 GLU A C 1
ATOM 1374 O O . GLU A 1 181 ? -3.416 10.944 32.879 1.00 43.97 181 GLU A O 1
ATOM 1379 N N . ALA A 1 182 ? -2.004 9.989 31.424 1.00 44.56 182 ALA A N 1
ATOM 1380 C CA . ALA A 1 182 ? -2.297 8.594 31.775 1.00 44.56 182 ALA A CA 1
ATOM 1381 C C . ALA A 1 182 ? -1.182 7.904 32.592 1.00 44.56 182 ALA A C 1
ATOM 1383 O O . ALA A 1 182 ? -1.159 6.674 32.681 1.00 44.56 182 ALA A O 1
ATOM 1384 N N . ARG A 1 183 ? -0.240 8.674 33.150 1.00 38.31 183 ARG A N 1
ATOM 1385 C CA . ARG A 1 183 ? 0.777 8.219 34.112 1.00 38.31 183 ARG A CA 1
ATOM 1386 C C . ARG A 1 183 ? 0.637 9.001 35.404 1.00 38.31 183 ARG A C 1
ATOM 1388 O O . ARG A 1 183 ? 0.845 8.372 36.459 1.00 38.31 183 ARG A O 1
#